Protein AF-A0A480A2H1-F1 (afdb_monomer_lite)

Radius of gyration: 17.14 Å; chains: 1; bounding box: 38×31×52 Å

Sequence (164 aa):
MKKANQYIFKVLAEFLEEQNIERPIFADAKRCIETDDREKEWLQKLTVQNTQIILPTFTTASFEFEENKYFVTIGSMSQLLTEPEIIQEEELNGGMITALIFELQIPVKQSARALEIVDEIFYEPDEEITKYRYDKVSQFFEPIFVYRVQDECPFIAHIPHFNL

Secondary structure (DSSP, 8-state):
-HHHHHHHHHHHHHHHHHTT--S---TTSEEEE---HHHHHHHHH-EEEEEEEEETTEEEEEEEETTEEEEEEES-SS-----TTTEEEEPP-HHHHHHHHHHTTPPBPTT--HHHHHHHTSSPPSSSEEEE-HHHHHTTBPPEEEEEEPTT-TTTTT-SS---

Organism: NCBI:txid531300

Structure (mmCIF, N/CA/C/O backbone):
data_AF-A0A480A2H1-F1
#
_entry.id   AF-A0A480A2H1-F1
#
loop_
_atom_site.group_PDB
_atom_site.id
_atom_site.type_symbol
_atom_site.label_atom_id
_atom_site.label_alt_id
_atom_site.label_comp_id
_atom_site.label_asym_id
_atom_site.label_entity_id
_atom_site.label_seq_id
_atom_site.pdbx_PDB_ins_code
_atom_site.Cartn_x
_atom_site.Cartn_y
_atom_site.Cartn_z
_atom_site.occupancy
_atom_site.B_iso_or_equiv
_atom_site.auth_seq_id
_atom_site.auth_comp_id
_atom_site.auth_asym_id
_atom_site.auth_atom_id
_atom_site.pdbx_PDB_model_num
ATOM 1 N N . MET A 1 1 ? 4.168 12.599 3.093 1.00 61.69 1 MET A N 1
ATOM 2 C CA . MET A 1 1 ? 3.628 12.432 1.719 1.00 61.69 1 MET A CA 1
ATOM 3 C C . MET A 1 1 ? 4.674 12.023 0.682 1.00 61.69 1 MET A C 1
ATOM 5 O O . MET A 1 1 ? 4.633 10.877 0.255 1.00 61.69 1 MET A O 1
ATOM 9 N N . LYS A 1 2 ? 5.624 12.893 0.283 1.00 76.12 2 LYS A N 1
ATOM 10 C CA . LYS A 1 2 ? 6.604 12.554 -0.777 1.00 76.12 2 LYS A CA 1
ATOM 11 C C . LYS A 1 2 ? 7.495 11.356 -0.413 1.00 76.12 2 LYS A C 1
ATOM 13 O O . LYS A 1 2 ? 7.670 10.476 -1.241 1.00 76.12 2 LYS A O 1
ATOM 18 N N . LYS A 1 3 ? 7.981 11.292 0.834 1.00 88.75 3 LYS A N 1
ATOM 19 C CA . LYS A 1 3 ? 8.851 10.202 1.318 1.00 88.75 3 LYS A CA 1
ATOM 20 C C . LYS A 1 3 ? 8.175 8.826 1.289 1.00 88.75 3 LYS A C 1
ATOM 22 O O . LYS A 1 3 ? 8.768 7.895 0.771 1.00 88.75 3 LYS A O 1
ATOM 27 N N . ALA A 1 4 ? 6.942 8.724 1.788 1.00 92.00 4 ALA A N 1
ATOM 28 C CA . ALA A 1 4 ? 6.192 7.466 1.813 1.00 92.00 4 ALA A CA 1
ATOM 29 C C . ALA A 1 4 ? 5.895 6.942 0.397 1.00 92.00 4 ALA A C 1
ATOM 31 O O . ALA A 1 4 ? 6.169 5.788 0.098 1.00 92.00 4 ALA A O 1
ATOM 32 N N . ASN A 1 5 ? 5.454 7.817 -0.516 1.00 92.69 5 ASN A N 1
ATOM 33 C CA . ASN A 1 5 ? 5.292 7.444 -1.925 1.00 92.69 5 ASN A CA 1
ATOM 34 C C . ASN A 1 5 ? 6.615 6.981 -2.549 1.00 92.69 5 ASN A C 1
ATOM 36 O O . ASN A 1 5 ? 6.671 5.922 -3.161 1.00 92.69 5 ASN A O 1
ATOM 40 N N . GLN A 1 6 ? 7.693 7.751 -2.367 1.00 93.25 6 GLN A N 1
ATOM 41 C CA . GLN A 1 6 ? 9.014 7.382 -2.881 1.00 93.25 6 GLN A CA 1
ATOM 42 C C . GLN A 1 6 ? 9.487 6.033 -2.345 1.00 93.25 6 GLN A C 1
ATOM 44 O O . GLN A 1 6 ? 10.061 5.261 -3.100 1.00 93.25 6 GLN A O 1
ATOM 49 N N . TYR A 1 7 ? 9.234 5.749 -1.067 1.00 94.69 7 TYR A N 1
ATOM 50 C CA . TYR A 1 7 ? 9.574 4.475 -0.449 1.00 94.69 7 TYR A CA 1
ATOM 51 C C . TYR A 1 7 ? 8.889 3.298 -1.152 1.00 94.69 7 TYR A C 1
ATOM 53 O O . TYR A 1 7 ? 9.568 2.348 -1.514 1.00 94.69 7 TYR A O 1
ATOM 61 N N . ILE A 1 8 ? 7.585 3.388 -1.425 1.00 96.62 8 ILE A N 1
ATOM 62 C CA . ILE A 1 8 ? 6.818 2.304 -2.062 1.00 96.62 8 ILE A CA 1
ATOM 63 C C . ILE A 1 8 ? 7.400 1.931 -3.426 1.00 96.62 8 ILE A C 1
ATOM 65 O O . ILE A 1 8 ? 7.706 0.767 -3.678 1.00 96.62 8 ILE A O 1
ATOM 69 N N . PHE A 1 9 ? 7.590 2.918 -4.305 1.00 96.56 9 PHE A N 1
ATOM 70 C CA . PHE A 1 9 ? 8.135 2.648 -5.638 1.00 96.56 9 PHE A CA 1
ATOM 71 C C . PHE A 1 9 ? 9.611 2.259 -5.585 1.00 96.56 9 PHE A C 1
ATOM 73 O O . PHE A 1 9 ? 10.052 1.466 -6.407 1.00 96.56 9 PHE A O 1
ATOM 80 N N . LYS A 1 10 ? 10.367 2.759 -4.603 1.00 95.19 10 LYS A N 1
ATOM 81 C CA . LYS A 1 10 ? 11.740 2.314 -4.372 1.00 95.19 10 LYS A CA 1
ATOM 82 C C . LYS A 1 10 ? 11.782 0.822 -4.016 1.00 95.19 10 LYS A C 1
ATOM 84 O O . LYS A 1 10 ? 12.533 0.093 -4.645 1.00 95.19 10 LYS A O 1
ATOM 89 N N . VAL A 1 11 ? 10.958 0.372 -3.072 1.00 95.81 11 VAL A N 1
ATOM 90 C CA . VAL A 1 11 ? 10.899 -1.035 -2.641 1.00 95.81 11 VAL A CA 1
ATOM 91 C C . VAL A 1 11 ? 10.488 -1.959 -3.789 1.00 95.81 11 VAL A C 1
ATOM 93 O O . VAL A 1 11 ? 11.069 -3.027 -3.960 1.00 95.81 11 VAL A O 1
ATOM 96 N N . LEU A 1 12 ? 9.530 -1.542 -4.622 1.00 96.81 12 LEU A N 1
ATOM 97 C CA . LEU A 1 12 ? 9.180 -2.304 -5.823 1.00 96.81 12 LEU A CA 1
ATOM 98 C C . LEU A 1 12 ? 10.334 -2.348 -6.834 1.00 96.81 12 LEU A C 1
ATOM 100 O O . LEU A 1 12 ? 10.570 -3.398 -7.417 1.00 96.81 12 LEU A O 1
ATOM 104 N N . ALA A 1 13 ? 11.055 -1.243 -7.045 1.00 94.81 13 ALA A N 1
ATOM 105 C CA . ALA A 1 13 ? 12.205 -1.219 -7.949 1.00 94.81 13 ALA A CA 1
ATOM 106 C C . ALA A 1 13 ? 13.343 -2.126 -7.448 1.00 94.81 13 ALA A C 1
ATOM 108 O O . ALA A 1 13 ? 13.847 -2.932 -8.224 1.00 94.81 13 ALA A O 1
ATOM 109 N N . GLU A 1 14 ? 13.675 -2.062 -6.154 1.00 93.81 14 GLU A N 1
ATOM 110 C CA . GLU A 1 14 ? 14.663 -2.942 -5.511 1.00 93.81 14 GLU A CA 1
ATOM 111 C C . GLU A 1 14 ? 14.270 -4.420 -5.670 1.00 93.81 14 GLU A C 1
ATOM 113 O O . GLU A 1 14 ? 15.100 -5.241 -6.054 1.00 93.81 14 GLU A O 1
ATOM 118 N N . PHE A 1 15 ? 12.986 -4.756 -5.494 1.00 95.31 15 PHE A N 1
ATOM 119 C CA . PHE A 1 15 ? 12.489 -6.107 -5.763 1.00 95.31 15 PHE A CA 1
ATOM 120 C C . PHE A 1 15 ? 12.748 -6.544 -7.212 1.00 95.31 15 PHE A C 1
ATOM 122 O O . PHE A 1 15 ? 13.143 -7.682 -7.436 1.00 95.31 15 PHE A O 1
ATOM 129 N N . LEU A 1 16 ? 12.554 -5.672 -8.209 1.00 94.56 16 LEU A N 1
ATOM 130 C CA . LEU A 1 16 ? 12.810 -6.020 -9.613 1.00 94.56 16 LEU A CA 1
ATOM 131 C C . LEU A 1 16 ? 14.297 -6.205 -9.924 1.00 94.56 16 LEU A C 1
ATOM 133 O O . LEU A 1 16 ? 14.636 -7.080 -10.724 1.00 94.56 16 LEU A O 1
ATOM 137 N N . GLU A 1 17 ? 15.171 -5.410 -9.303 1.00 91.88 17 GLU A N 1
ATOM 138 C CA . GLU A 1 17 ? 16.626 -5.527 -9.463 1.00 91.88 17 GLU A CA 1
ATOM 139 C C . GLU A 1 17 ? 17.123 -6.920 -9.047 1.00 91.88 17 GLU A C 1
ATOM 141 O O . GLU A 1 17 ? 17.946 -7.520 -9.740 1.00 91.88 17 GLU A O 1
ATOM 146 N N . GLU A 1 18 ? 16.557 -7.493 -7.983 1.00 91.88 18 GLU A N 1
ATOM 147 C CA . GLU A 1 18 ? 16.896 -8.842 -7.512 1.00 91.88 18 GLU A CA 1
ATOM 148 C C . GLU A 1 18 ? 16.458 -9.959 -8.479 1.00 91.88 18 GLU A C 1
ATOM 150 O O . GLU A 1 18 ? 17.035 -11.049 -8.479 1.00 91.88 18 GLU A O 1
ATOM 155 N N . GLN A 1 19 ? 15.461 -9.703 -9.334 1.00 91.00 19 GLN A N 1
ATOM 156 C CA . GLN A 1 19 ? 14.868 -10.709 -10.226 1.00 91.00 19 GLN A CA 1
ATOM 157 C C . GLN A 1 19 ? 15.555 -10.814 -11.600 1.00 91.00 19 GLN A C 1
ATOM 159 O O . GLN A 1 19 ? 15.158 -11.659 -12.401 1.00 91.00 19 GLN A O 1
ATOM 164 N N . ASN A 1 20 ? 16.590 -10.009 -11.882 1.00 85.06 20 ASN A N 1
ATOM 165 C CA . ASN A 1 20 ? 17.367 -10.039 -13.137 1.00 85.06 20 ASN A CA 1
ATOM 166 C C . ASN A 1 20 ? 16.499 -10.015 -14.415 1.00 85.06 20 ASN A C 1
ATOM 168 O O . ASN A 1 20 ? 16.673 -10.819 -15.331 1.00 85.06 20 ASN A O 1
ATOM 172 N N . ILE A 1 21 ? 15.530 -9.102 -14.472 1.00 89.19 21 ILE A N 1
ATOM 173 C CA . ILE A 1 21 ? 14.584 -9.000 -15.590 1.00 89.19 21 ILE A CA 1
ATOM 174 C C . ILE A 1 21 ? 15.262 -8.347 -16.804 1.00 89.19 21 ILE A C 1
ATOM 176 O O . ILE A 1 21 ? 15.855 -7.281 -16.691 1.00 89.19 21 ILE A O 1
ATOM 180 N N . GLU A 1 22 ? 15.120 -8.942 -17.991 1.00 86.06 22 GLU A N 1
ATOM 181 C CA . GLU A 1 22 ? 15.717 -8.424 -19.240 1.00 86.06 22 GLU A CA 1
ATOM 182 C C . GLU A 1 22 ? 14.907 -7.293 -19.910 1.00 86.06 22 GLU A C 1
ATOM 184 O O . GLU A 1 22 ? 15.329 -6.719 -20.914 1.00 86.06 22 GLU A O 1
ATOM 189 N N . ARG A 1 23 ? 13.715 -6.976 -19.391 1.00 85.88 23 ARG A N 1
ATOM 190 C CA . ARG A 1 23 ? 12.838 -5.927 -19.935 1.00 85.88 23 ARG A CA 1
ATOM 191 C C . ARG A 1 23 ? 13.257 -4.539 -19.439 1.00 85.88 23 ARG A C 1
ATOM 193 O O . ARG A 1 23 ? 13.723 -4.425 -18.309 1.00 85.88 23 ARG A O 1
ATOM 200 N N . PRO A 1 24 ? 13.042 -3.476 -20.237 1.00 87.31 24 PRO A N 1
ATOM 201 C CA . PRO A 1 24 ? 13.264 -2.108 -19.782 1.00 87.31 24 PRO A CA 1
ATOM 202 C C . PRO A 1 24 ? 12.431 -1.788 -18.536 1.00 87.31 24 PRO A C 1
ATOM 204 O O . PRO A 1 24 ? 11.227 -2.039 -18.516 1.00 87.31 24 PRO A O 1
ATOM 207 N N . ILE A 1 25 ? 13.076 -1.210 -17.522 1.00 91.12 25 ILE A N 1
ATOM 208 C CA . ILE A 1 25 ? 12.439 -0.736 -16.290 1.00 91.12 25 ILE A CA 1
ATOM 209 C C . ILE A 1 25 ? 12.654 0.773 -16.215 1.00 91.12 25 ILE A C 1
ATOM 211 O O . ILE A 1 25 ? 13.786 1.244 -16.125 1.00 91.12 25 ILE A O 1
ATOM 215 N N . PHE A 1 26 ? 11.572 1.548 -16.218 1.00 91.94 26 PHE A N 1
ATOM 216 C CA . PHE A 1 26 ? 11.645 3.010 -16.174 1.00 91.94 26 PHE A CA 1
ATOM 217 C C . PHE A 1 26 ? 11.650 3.533 -14.727 1.00 91.94 26 PHE A C 1
ATOM 219 O O . PHE A 1 26 ? 10.803 4.349 -14.357 1.00 91.94 26 PHE A O 1
ATOM 226 N N . ALA A 1 27 ? 12.562 3.047 -13.878 1.00 88.62 27 ALA A N 1
ATOM 227 C CA . ALA A 1 27 ? 12.569 3.304 -12.427 1.00 88.62 27 ALA A CA 1
ATOM 228 C C . ALA A 1 27 ? 12.638 4.798 -12.048 1.00 88.62 27 ALA A C 1
ATOM 230 O O . ALA A 1 27 ? 12.005 5.212 -11.079 1.00 88.62 27 ALA A O 1
ATOM 231 N N . ASP A 1 28 ? 13.309 5.620 -12.861 1.00 88.75 28 ASP A N 1
ATOM 232 C CA . ASP A 1 28 ? 13.504 7.054 -12.598 1.00 88.75 28 ASP A CA 1
ATOM 233 C C . ASP A 1 28 ? 12.255 7.925 -12.826 1.00 88.75 28 ASP A C 1
ATOM 235 O O . ASP A 1 28 ? 12.225 9.093 -12.424 1.00 88.75 28 ASP A O 1
ATOM 239 N N . ALA A 1 29 ? 11.209 7.395 -13.471 1.00 92.12 29 ALA A N 1
ATOM 240 C CA . ALA A 1 29 ? 9.991 8.167 -13.707 1.00 92.12 29 ALA A CA 1
ATOM 241 C C . ALA A 1 29 ? 9.243 8.475 -12.396 1.00 92.12 29 ALA A C 1
ATOM 243 O O . ALA A 1 29 ? 9.177 7.660 -11.468 1.00 92.12 29 ALA A O 1
ATOM 244 N N . LYS A 1 30 ? 8.649 9.672 -12.311 1.00 93.50 30 LYS A N 1
ATOM 245 C CA . LYS A 1 30 ? 7.926 10.112 -11.112 1.00 93.50 30 LYS A CA 1
ATOM 246 C C . LYS A 1 30 ? 6.591 9.377 -11.017 1.00 93.50 30 LYS A C 1
ATOM 248 O O . LYS A 1 30 ? 5.771 9.456 -11.926 1.00 93.50 30 LYS A O 1
ATOM 253 N N . ARG A 1 31 ? 6.358 8.714 -9.886 1.00 94.56 31 ARG A N 1
ATOM 254 C CA . ARG A 1 31 ? 5.136 7.951 -9.612 1.00 94.56 31 ARG A CA 1
ATOM 255 C C . ARG A 1 31 ? 4.567 8.308 -8.247 1.00 94.56 31 ARG A C 1
ATOM 257 O O . ARG A 1 31 ? 5.323 8.601 -7.317 1.00 94.56 31 ARG A O 1
ATOM 264 N N . CYS A 1 32 ? 3.246 8.289 -8.121 1.00 95.56 32 CYS A N 1
ATOM 265 C CA . CYS A 1 32 ? 2.580 8.379 -6.825 1.00 95.56 32 CYS A CA 1
ATOM 266 C C . CYS A 1 32 ? 1.274 7.582 -6.794 1.00 95.56 32 CYS A C 1
ATOM 268 O O . CYS A 1 32 ? 0.629 7.384 -7.821 1.00 95.56 32 CYS A O 1
ATOM 270 N N . ILE A 1 33 ? 0.863 7.179 -5.597 1.00 96.19 33 ILE A N 1
ATOM 271 C CA . ILE A 1 33 ? -0.507 6.750 -5.330 1.00 96.19 33 ILE A CA 1
ATOM 272 C C . ILE A 1 33 ? -1.379 8.008 -5.244 1.00 96.19 33 ILE A C 1
ATOM 274 O O . ILE A 1 33 ? -1.033 8.980 -4.563 1.00 96.19 33 ILE A O 1
ATOM 278 N N . GLU A 1 34 ? -2.472 8.020 -6.001 1.00 94.75 34 GLU A N 1
ATOM 279 C CA . GLU A 1 34 ? -3.466 9.088 -5.986 1.00 94.75 34 GLU A CA 1
ATOM 280 C C . GLU A 1 34 ? -4.152 9.150 -4.619 1.00 94.75 34 GLU A C 1
ATOM 282 O O . GLU A 1 34 ? -4.462 8.119 -4.029 1.00 94.75 34 GLU A O 1
ATOM 287 N N . THR A 1 35 ? -4.341 10.371 -4.113 1.00 93.25 35 THR A N 1
ATOM 288 C CA . THR A 1 35 ? -5.007 10.638 -2.833 1.00 93.25 35 THR A CA 1
ATOM 289 C C . THR A 1 35 ? -5.856 11.898 -2.930 1.00 93.25 35 THR A C 1
ATOM 291 O O . THR A 1 35 ? -5.429 12.894 -3.530 1.00 93.25 35 THR A O 1
ATOM 294 N N . ASP A 1 36 ? -7.036 11.871 -2.313 1.00 93.56 36 ASP A N 1
ATOM 295 C CA . ASP A 1 36 ? -7.846 13.068 -2.082 1.00 93.56 36 ASP A CA 1
ATOM 296 C C . ASP A 1 36 ? -7.393 13.828 -0.818 1.00 93.56 36 ASP A C 1
ATOM 298 O O . ASP A 1 36 ? -6.393 13.487 -0.181 1.00 93.56 36 ASP A O 1
ATOM 302 N N . ASP A 1 37 ? -8.082 14.914 -0.469 1.00 92.50 37 ASP A N 1
ATOM 303 C CA . ASP A 1 37 ? -7.696 15.729 0.684 1.00 92.50 37 ASP A CA 1
ATOM 304 C C . ASP A 1 37 ? -7.878 15.012 2.028 1.00 92.50 37 ASP A C 1
ATOM 306 O O . ASP A 1 37 ? -7.046 15.196 2.916 1.00 92.50 37 ASP A O 1
ATOM 310 N N . ARG A 1 38 ? -8.883 14.139 2.161 1.00 91.00 38 ARG A N 1
ATOM 311 C CA . ARG A 1 38 ? -9.107 13.336 3.370 1.00 91.00 38 ARG A CA 1
ATOM 312 C C . ARG A 1 38 ? -8.075 12.217 3.482 1.00 91.00 38 ARG A C 1
ATOM 314 O O . ARG A 1 38 ? -7.516 11.980 4.548 1.00 91.00 38 ARG A O 1
ATOM 321 N N . GLU A 1 39 ? -7.761 11.555 2.378 1.00 93.38 39 GLU A N 1
ATOM 322 C CA . GLU A 1 39 ? -6.720 10.531 2.308 1.00 93.38 39 GLU A CA 1
ATOM 323 C C . GLU A 1 39 ? -5.329 11.095 2.630 1.00 93.38 39 GLU A C 1
ATOM 325 O O . GLU A 1 39 ? -4.505 10.440 3.273 1.00 93.38 39 GLU A O 1
ATOM 330 N N . LYS A 1 40 ? -5.050 12.349 2.263 1.00 92.75 40 LYS A N 1
ATOM 331 C CA . LYS A 1 40 ? -3.806 13.010 2.682 1.00 92.75 40 LYS A CA 1
ATOM 332 C C . LYS A 1 40 ? -3.705 13.147 4.196 1.00 92.75 40 LYS A C 1
ATOM 334 O O . LYS A 1 40 ? -2.584 13.133 4.703 1.00 92.75 40 LYS A O 1
ATOM 339 N N . GLU A 1 41 ? -4.820 13.271 4.914 1.00 92.81 41 GLU A N 1
ATOM 340 C CA . GLU A 1 41 ? -4.796 13.322 6.376 1.00 92.81 41 GLU A CA 1
ATOM 341 C C . GLU A 1 41 ? -4.359 11.991 6.973 1.00 92.81 41 GLU A C 1
ATOM 343 O O . GLU A 1 41 ? -3.466 11.985 7.822 1.00 92.81 41 GLU A O 1
ATOM 348 N N . TRP A 1 42 ? -4.900 10.876 6.473 1.00 91.56 42 TRP A N 1
ATOM 349 C CA . TRP A 1 42 ? -4.428 9.534 6.821 1.00 91.56 42 TRP A CA 1
ATOM 350 C C . TRP A 1 42 ? -2.917 9.422 6.625 1.00 91.56 42 TRP A C 1
ATOM 352 O O . TRP A 1 42 ? -2.190 9.058 7.544 1.00 91.56 42 TRP A O 1
ATOM 362 N N . LEU A 1 43 ? -2.423 9.850 5.462 1.00 87.88 43 LEU A N 1
ATOM 363 C CA . LEU A 1 43 ? -1.000 9.808 5.132 1.00 87.88 43 LEU A CA 1
ATOM 364 C C . LEU A 1 43 ? -0.108 10.702 6.012 1.00 87.88 43 LEU A C 1
ATOM 366 O O . LEU A 1 43 ? 1.108 10.509 6.060 1.00 87.88 43 LEU A O 1
ATOM 370 N N . GLN A 1 44 ? -0.668 11.737 6.631 1.00 88.25 44 GLN A N 1
ATOM 371 C CA . GLN A 1 44 ? 0.087 12.694 7.440 1.00 88.25 44 GLN A CA 1
ATOM 372 C C . GLN A 1 44 ? 0.027 12.398 8.934 1.00 88.25 44 GLN A C 1
ATOM 374 O O . GLN A 1 44 ? 0.978 12.726 9.640 1.00 88.25 44 GLN A O 1
ATOM 379 N N . LYS A 1 45 ? -1.091 11.846 9.408 1.00 87.81 45 LYS A N 1
ATOM 380 C CA . LYS A 1 45 ? -1.394 11.712 10.835 1.00 87.81 45 LYS A CA 1
ATOM 381 C C . LYS A 1 45 ? -1.300 10.272 11.333 1.00 87.81 45 LYS A C 1
ATOM 383 O O . LYS A 1 45 ? -1.077 10.087 12.526 1.00 87.81 45 LYS A O 1
ATOM 388 N N . LEU A 1 46 ? -1.457 9.269 10.461 1.00 88.62 46 LEU A N 1
ATOM 389 C CA . LEU A 1 46 ? -1.349 7.866 10.863 1.00 88.62 46 LEU A CA 1
ATOM 390 C C . LEU A 1 46 ? 0.049 7.613 11.425 1.00 88.62 46 LEU A C 1
ATOM 392 O O . LEU A 1 46 ? 1.046 7.742 10.721 1.00 88.62 46 LEU A O 1
ATOM 396 N N . THR A 1 47 ? 0.094 7.255 12.705 1.00 81.12 47 THR A N 1
ATOM 397 C CA . THR A 1 47 ? 1.324 6.909 13.416 1.00 81.12 47 THR A CA 1
ATOM 398 C C . THR A 1 47 ? 1.116 5.564 14.085 1.00 81.12 47 THR A C 1
ATOM 400 O O . THR A 1 47 ? 0.208 5.406 14.904 1.00 81.12 47 THR A O 1
ATOM 403 N N . VAL A 1 48 ? 1.948 4.590 13.730 1.00 88.19 48 VAL A N 1
ATOM 404 C CA . VAL A 1 48 ? 1.916 3.262 14.345 1.00 88.19 48 VAL A CA 1
ATOM 405 C C . VAL A 1 48 ? 2.377 3.375 15.795 1.00 88.19 48 VAL A C 1
ATOM 407 O O . VAL A 1 48 ? 3.433 3.935 16.075 1.00 88.19 48 VAL A O 1
ATOM 410 N N . GLN A 1 49 ? 1.577 2.845 16.717 1.00 88.12 49 GLN A N 1
ATOM 411 C CA . GLN A 1 49 ? 1.868 2.881 18.150 1.00 88.12 49 GLN A CA 1
ATOM 412 C C . GLN A 1 49 ? 2.575 1.606 18.599 1.00 88.12 49 GLN A C 1
ATOM 414 O O . GLN A 1 49 ? 3.641 1.671 19.202 1.00 88.12 49 GLN A O 1
ATOM 419 N N . ASN A 1 50 ? 1.995 0.452 18.265 1.00 86.94 50 ASN A N 1
ATOM 420 C CA . ASN A 1 50 ? 2.515 -0.857 18.637 1.00 86.94 50 ASN A CA 1
ATOM 421 C C . ASN A 1 50 ? 2.602 -1.747 17.401 1.00 86.94 50 ASN A C 1
ATOM 423 O O . ASN A 1 50 ? 1.754 -1.681 16.513 1.00 86.94 50 ASN A O 1
ATOM 427 N N . THR A 1 51 ? 3.626 -2.591 17.346 1.00 91.81 51 THR A N 1
ATOM 428 C CA . THR A 1 51 ? 3.796 -3.613 16.309 1.00 91.81 51 THR A CA 1
ATOM 429 C C . THR A 1 51 ? 4.222 -4.908 16.974 1.00 91.81 51 THR A C 1
ATOM 431 O O . THR A 1 51 ? 5.147 -4.918 17.784 1.00 91.81 51 THR A O 1
ATOM 434 N N . GLN A 1 52 ? 3.563 -6.000 16.611 1.00 92.12 52 GLN A N 1
ATOM 435 C CA . GLN A 1 52 ? 3.831 -7.328 17.130 1.00 92.12 52 GLN A CA 1
ATOM 436 C C . GLN A 1 52 ? 4.008 -8.302 15.968 1.00 92.12 52 GLN A C 1
ATOM 438 O O . GLN A 1 52 ? 3.125 -8.471 15.127 1.00 92.12 52 GLN A O 1
ATOM 443 N N . ILE A 1 53 ? 5.170 -8.949 15.923 1.00 91.25 53 ILE A N 1
ATOM 444 C CA . ILE A 1 53 ? 5.464 -10.005 14.954 1.00 91.25 53 ILE A CA 1
ATOM 445 C C . ILE A 1 53 ? 4.974 -11.317 15.561 1.00 91.25 53 ILE A C 1
ATOM 447 O O . ILE A 1 53 ? 5.523 -11.781 16.560 1.00 91.25 53 ILE A O 1
ATOM 451 N N . ILE A 1 54 ? 3.935 -11.899 14.970 1.00 90.12 54 ILE A N 1
ATOM 452 C CA . ILE A 1 54 ? 3.318 -13.139 15.455 1.00 90.12 54 ILE A CA 1
ATOM 453 C C . ILE A 1 54 ? 3.963 -14.347 14.764 1.00 90.12 54 ILE A C 1
ATOM 455 O O . ILE A 1 54 ? 4.301 -15.334 15.414 1.00 90.12 54 ILE A O 1
ATOM 459 N N . LEU A 1 55 ? 4.169 -14.257 13.446 1.00 89.38 55 LEU A N 1
ATOM 460 C CA . LEU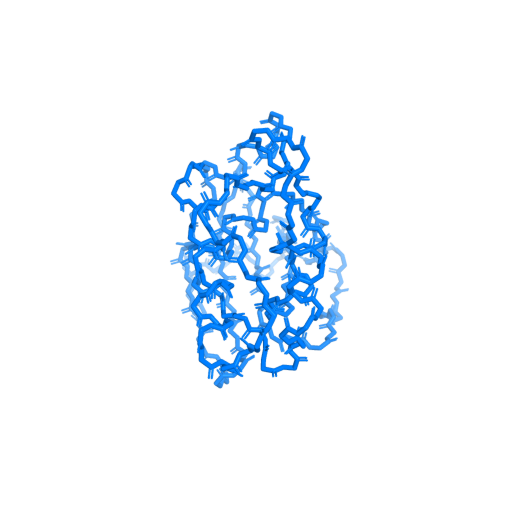 A 1 55 ? 4.901 -15.223 12.621 1.00 89.38 55 LEU A CA 1
ATOM 461 C C . LEU A 1 55 ? 5.807 -14.465 11.635 1.00 89.38 55 LEU A C 1
ATOM 463 O O . LEU A 1 55 ? 5.579 -13.281 11.398 1.00 89.38 55 LEU A O 1
ATOM 467 N N . PRO A 1 56 ? 6.787 -15.125 10.987 1.00 85.88 56 PRO A N 1
ATOM 468 C CA . PRO A 1 56 ? 7.673 -14.459 10.025 1.00 85.88 56 PRO A CA 1
ATOM 469 C C . PRO A 1 56 ? 6.955 -13.714 8.889 1.00 85.88 56 PRO A C 1
ATOM 471 O O . PRO A 1 56 ? 7.480 -12.731 8.381 1.00 85.88 56 PRO A O 1
ATOM 474 N N . THR A 1 57 ? 5.764 -14.173 8.500 1.00 85.94 57 THR A N 1
ATOM 475 C CA . THR A 1 57 ? 4.927 -13.564 7.454 1.00 85.94 57 THR A CA 1
ATOM 476 C C . THR A 1 57 ? 3.614 -13.008 8.003 1.00 85.94 57 THR A C 1
ATOM 478 O O . THR A 1 57 ? 2.703 -12.752 7.228 1.00 85.94 57 THR A O 1
ATOM 481 N N . PHE A 1 58 ? 3.464 -12.886 9.326 1.00 91.69 58 PHE A N 1
ATOM 482 C CA . PHE A 1 58 ? 2.235 -12.386 9.940 1.00 91.69 58 PHE A CA 1
ATOM 483 C C . PHE A 1 58 ? 2.557 -11.409 11.067 1.00 91.69 58 PHE A C 1
ATOM 485 O O . PHE A 1 58 ? 3.071 -11.790 12.125 1.00 91.69 58 PHE A O 1
ATOM 492 N N . THR A 1 59 ? 2.211 -10.149 10.829 1.00 93.44 59 THR A N 1
ATOM 493 C CA . THR A 1 59 ? 2.464 -9.036 11.743 1.00 93.44 59 THR A CA 1
ATOM 494 C C . THR A 1 59 ? 1.154 -8.335 12.042 1.00 93.44 59 THR A C 1
ATOM 496 O O . THR A 1 59 ? 0.308 -8.163 11.165 1.00 93.44 59 THR A O 1
ATOM 499 N N . THR A 1 60 ? 0.997 -7.899 13.282 1.00 94.94 60 THR A N 1
ATOM 500 C CA . THR A 1 60 ? -0.122 -7.064 13.700 1.00 94.94 60 THR A CA 1
ATOM 501 C C . THR A 1 60 ? 0.394 -5.729 14.198 1.00 94.94 60 THR A C 1
ATOM 503 O O . THR A 1 60 ? 1.484 -5.654 14.765 1.00 94.94 60 THR A O 1
ATOM 506 N N . ALA A 1 61 ? -0.382 -4.671 14.026 1.00 94.56 61 ALA A N 1
ATOM 507 C CA . ALA A 1 61 ? -0.057 -3.378 14.605 1.00 94.56 61 ALA A CA 1
ATOM 508 C C . ALA A 1 61 ? -1.319 -2.646 15.057 1.00 94.56 61 ALA A C 1
ATOM 510 O O . ALA A 1 61 ? -2.436 -3.011 14.687 1.00 94.56 61 ALA A O 1
ATOM 511 N N . SER A 1 62 ? -1.134 -1.610 15.865 1.00 93.81 62 SER A N 1
ATOM 512 C CA . SER A 1 62 ? -2.198 -0.684 16.233 1.00 93.81 62 SER A CA 1
ATOM 513 C C . SER A 1 62 ? -1.771 0.750 15.976 1.00 93.81 62 SER A C 1
ATOM 515 O O . SER A 1 62 ? -0.594 1.102 16.100 1.00 93.81 62 SER A O 1
ATOM 517 N N . PHE A 1 63 ? -2.735 1.585 15.621 1.00 91.88 63 PHE A N 1
ATOM 518 C CA . PHE A 1 63 ? -2.539 3.016 15.432 1.00 91.88 63 PHE A CA 1
ATOM 519 C C . PHE A 1 63 ? -3.808 3.772 15.821 1.00 91.88 63 PHE A C 1
ATOM 521 O O . PHE A 1 63 ? -4.885 3.187 15.945 1.00 91.88 63 PHE A O 1
ATOM 528 N N . GLU A 1 64 ? -3.676 5.081 15.995 1.00 89.88 64 GLU A N 1
ATOM 529 C CA . GLU A 1 64 ? -4.800 5.975 16.255 1.00 89.88 64 GLU A CA 1
ATOM 530 C C . GLU A 1 64 ? -4.926 7.008 15.134 1.00 89.88 64 GLU A C 1
ATOM 532 O O . GLU A 1 64 ? -3.927 7.510 14.611 1.00 89.88 64 GLU A O 1
ATOM 537 N N . PHE A 1 65 ? -6.164 7.324 14.762 1.00 88.38 65 PHE A N 1
ATOM 538 C CA . PHE A 1 65 ? -6.487 8.380 13.806 1.00 88.38 65 PHE A CA 1
ATOM 539 C C . PHE A 1 65 ? -7.827 9.017 14.175 1.00 88.38 65 PHE A C 1
ATOM 541 O O . PHE A 1 65 ? -8.818 8.311 14.348 1.00 88.38 65 PHE A O 1
ATOM 548 N N . GLU A 1 66 ? -7.855 10.347 14.304 1.00 87.38 66 GLU A N 1
ATOM 549 C CA . GLU A 1 66 ? -9.053 11.106 14.714 1.00 87.38 66 GLU A CA 1
ATOM 550 C C . GLU A 1 66 ? -9.721 10.528 15.974 1.00 87.38 66 GLU A C 1
ATOM 552 O O . GLU A 1 66 ? -10.919 10.274 15.980 1.00 87.38 66 GLU A O 1
ATOM 557 N N . GLU A 1 67 ? -8.928 10.259 17.019 1.00 85.19 67 GLU A N 1
ATOM 558 C CA . GLU A 1 67 ? -9.373 9.671 18.302 1.00 85.19 67 GLU A CA 1
ATOM 559 C C . GLU A 1 67 ? -9.900 8.227 18.214 1.00 85.19 67 GLU A C 1
ATOM 561 O O . GLU A 1 67 ? -10.184 7.613 19.237 1.00 85.19 67 GLU A O 1
ATOM 566 N N . ASN A 1 68 ? -9.947 7.641 17.017 1.00 88.75 68 ASN A N 1
ATOM 567 C CA . ASN A 1 68 ? -10.338 6.255 16.816 1.00 88.75 68 ASN A CA 1
ATOM 568 C C . ASN A 1 68 ? -9.124 5.335 16.875 1.00 88.75 68 ASN A C 1
ATOM 570 O O . ASN A 1 68 ? -8.059 5.648 16.332 1.00 88.75 68 ASN A O 1
ATOM 574 N N . LYS A 1 69 ? -9.315 4.167 17.487 1.00 90.50 69 LYS A N 1
ATOM 575 C CA . LYS A 1 69 ? -8.307 3.110 17.564 1.00 90.50 69 LYS A CA 1
ATOM 576 C C . LYS A 1 69 ? -8.485 2.130 16.423 1.00 90.50 69 LYS A C 1
ATOM 578 O O . LYS A 1 69 ? -9.593 1.674 16.143 1.00 90.50 69 LYS A O 1
ATOM 583 N N . TYR A 1 70 ? -7.369 1.764 15.814 1.00 93.50 70 TYR A N 1
ATOM 584 C CA . TYR A 1 70 ? -7.335 0.804 14.730 1.00 93.50 70 TYR A CA 1
ATOM 585 C C . TYR A 1 70 ? -6.366 -0.321 15.042 1.00 93.50 70 TYR A C 1
ATOM 587 O O . TYR A 1 70 ? -5.310 -0.130 15.649 1.00 93.50 70 TYR A O 1
ATOM 595 N N . PHE A 1 71 ? -6.741 -1.499 14.575 1.00 93.38 71 PHE A N 1
ATOM 596 C CA . PHE A 1 71 ? -5.929 -2.695 14.546 1.00 93.38 71 PHE A CA 1
ATOM 597 C C . PHE A 1 71 ? -5.681 -3.067 13.087 1.00 93.38 71 PHE A C 1
ATOM 599 O O . PHE A 1 71 ? -6.583 -2.980 12.259 1.00 93.38 71 PHE A O 1
ATOM 606 N N . VAL A 1 72 ? -4.463 -3.472 12.753 1.00 95.25 72 VAL A N 1
ATOM 607 C CA . VAL A 1 72 ? -4.102 -3.890 11.399 1.00 95.25 72 VAL A CA 1
ATOM 608 C C . VAL A 1 72 ? -3.441 -5.255 11.436 1.00 95.25 72 VAL A C 1
ATOM 610 O O . VAL A 1 72 ? -2.610 -5.536 12.300 1.00 95.25 72 VAL A O 1
ATOM 613 N N . THR A 1 73 ? -3.796 -6.096 10.471 1.00 95.62 73 THR A N 1
ATOM 614 C CA . THR A 1 73 ? -3.119 -7.364 10.201 1.00 95.62 73 THR A CA 1
ATOM 615 C C . THR A 1 73 ? -2.410 -7.292 8.859 1.00 95.62 73 THR A C 1
ATOM 617 O O . THR A 1 73 ? -3.019 -6.868 7.877 1.00 95.62 73 THR A O 1
ATOM 620 N N . ILE A 1 74 ? -1.165 -7.758 8.812 1.00 95.62 74 ILE A N 1
ATOM 621 C CA . ILE A 1 74 ? -0.338 -7.847 7.608 1.00 95.62 74 ILE A CA 1
ATOM 622 C C . ILE A 1 74 ? -0.002 -9.315 7.351 1.00 95.62 74 ILE A C 1
ATOM 624 O O . ILE A 1 74 ? 0.441 -10.008 8.268 1.00 95.62 74 ILE A O 1
ATOM 628 N N . GLY A 1 75 ? -0.197 -9.778 6.115 1.00 93.19 75 GLY A N 1
ATOM 629 C CA . GLY A 1 75 ? 0.126 -11.144 5.690 1.00 93.19 75 GLY A CA 1
ATOM 630 C C . GLY A 1 75 ? -0.951 -12.189 6.005 1.00 93.19 75 GLY A C 1
ATOM 631 O O . GLY A 1 75 ? -0.741 -13.384 5.794 1.00 93.19 75 GLY A O 1
ATOM 632 N N . SER A 1 76 ? -2.123 -11.766 6.496 1.00 91.19 76 SER A N 1
ATOM 633 C CA . SER A 1 76 ? -3.279 -12.664 6.609 1.00 91.19 76 SER A CA 1
ATOM 634 C C . SER A 1 76 ? -3.845 -12.973 5.222 1.00 91.19 76 SER A C 1
ATOM 636 O O . SER A 1 76 ? -3.950 -12.086 4.382 1.00 91.19 76 SER A O 1
ATOM 638 N N . MET A 1 77 ? -4.258 -14.216 4.974 1.00 87.62 77 MET A N 1
ATOM 639 C CA . MET A 1 77 ? -4.881 -14.597 3.693 1.00 87.62 77 MET A CA 1
ATOM 640 C C . MET A 1 77 ? -6.368 -14.240 3.628 1.00 87.62 77 MET A C 1
ATOM 642 O O . MET A 1 77 ? -6.952 -14.191 2.547 1.00 87.62 77 MET A O 1
ATOM 646 N N . SER A 1 78 ? -6.988 -14.005 4.781 1.00 89.31 78 SER A N 1
ATOM 647 C CA . SER A 1 78 ? -8.392 -13.636 4.901 1.00 89.31 78 SER A CA 1
ATOM 648 C C . SER A 1 78 ? -8.582 -12.603 6.000 1.00 89.31 78 SER A C 1
ATOM 650 O O . SER A 1 78 ? -7.781 -12.514 6.936 1.00 89.31 78 SER A O 1
ATOM 652 N N . GLN A 1 79 ? -9.680 -11.862 5.909 1.00 89.44 79 GLN A N 1
ATOM 653 C CA . GLN A 1 79 ? -10.146 -11.017 6.999 1.00 89.44 79 GLN A CA 1
ATOM 654 C C . GLN A 1 79 ? -10.382 -11.859 8.259 1.00 89.44 79 GLN A C 1
ATOM 656 O O . GLN A 1 79 ? -10.682 -13.058 8.194 1.00 89.44 79 GLN A O 1
ATOM 661 N N . LEU A 1 80 ? -10.236 -11.220 9.414 1.00 85.56 80 LEU A N 1
ATOM 662 C CA . LEU A 1 80 ? -10.652 -11.787 10.683 1.00 85.56 80 LEU A CA 1
ATOM 663 C C . LEU A 1 80 ? -12.176 -11.884 10.704 1.00 85.56 80 LEU A C 1
ATOM 665 O O . LEU A 1 80 ? -12.874 -10.972 10.269 1.00 85.56 80 LEU A O 1
ATOM 669 N N . LEU A 1 81 ? -12.690 -12.986 11.244 1.00 84.56 81 LEU A N 1
ATOM 670 C CA . LEU A 1 81 ? -14.101 -13.065 11.599 1.00 84.56 81 LEU A CA 1
ATOM 671 C C . LEU A 1 81 ? -14.301 -12.209 12.848 1.00 84.56 81 LEU A C 1
ATOM 673 O O . LEU A 1 81 ? -13.816 -12.563 13.924 1.00 84.56 81 LEU A O 1
ATOM 677 N N . THR A 1 82 ? -14.962 -11.069 12.682 1.00 82.12 82 THR A N 1
ATOM 678 C CA . THR A 1 82 ? -15.219 -10.114 13.758 1.00 82.12 82 THR A CA 1
ATOM 679 C C . THR A 1 82 ? -16.713 -9.873 13.928 1.00 82.12 82 THR A C 1
ATOM 681 O O . THR A 1 82 ? -17.493 -10.007 12.987 1.00 82.12 82 THR A O 1
ATOM 684 N N . GLU A 1 83 ? -17.099 -9.507 15.148 1.00 84.00 83 GLU A N 1
ATOM 685 C CA . GLU A 1 83 ? -18.418 -8.943 15.429 1.00 84.00 83 GLU A CA 1
ATOM 686 C C . GLU A 1 83 ? -18.333 -7.421 15.206 1.00 84.00 83 GLU A C 1
ATOM 688 O O . GLU A 1 83 ? -17.498 -6.780 15.863 1.00 84.00 83 GLU A O 1
ATOM 693 N N . PRO A 1 84 ? -19.132 -6.827 14.297 1.00 83.62 84 PRO A N 1
ATOM 694 C CA . PRO A 1 84 ? -19.047 -5.404 13.950 1.00 83.62 84 PRO A CA 1
ATOM 695 C C . PRO A 1 84 ? -19.213 -4.452 15.140 1.00 83.62 84 PRO A C 1
ATOM 697 O O . PRO A 1 84 ? -18.661 -3.353 15.130 1.00 83.62 84 PRO A O 1
ATOM 700 N N . GLU A 1 85 ? -19.940 -4.878 16.177 1.00 82.62 85 GLU A N 1
ATOM 701 C CA . GLU A 1 85 ? -20.136 -4.139 17.428 1.00 82.62 85 GLU A CA 1
ATOM 702 C C . GLU A 1 85 ? -18.853 -4.027 18.268 1.00 82.62 85 GLU A C 1
ATOM 704 O O . GLU A 1 85 ? -18.774 -3.206 19.179 1.00 82.62 85 GLU A O 1
ATOM 709 N N . ILE A 1 86 ? -17.844 -4.852 17.980 1.00 84.25 86 ILE A N 1
ATOM 710 C CA . ILE A 1 86 ? -16.561 -4.888 18.690 1.00 84.25 86 ILE A CA 1
ATOM 711 C C . ILE A 1 86 ? -15.453 -4.357 17.778 1.00 84.25 86 ILE A C 1
ATOM 713 O O . ILE A 1 86 ? -14.711 -3.445 18.151 1.00 84.25 86 ILE A O 1
ATOM 717 N N . ILE A 1 87 ? -15.327 -4.951 16.591 1.00 88.81 87 ILE A N 1
ATOM 718 C CA . ILE A 1 87 ? -14.281 -4.663 15.615 1.00 88.81 87 ILE A CA 1
ATOM 719 C C . ILE A 1 87 ? -14.924 -4.656 14.229 1.00 88.81 87 ILE A C 1
ATOM 721 O O . ILE A 1 87 ? -15.430 -5.675 13.757 1.00 88.81 87 ILE A O 1
ATOM 725 N N . GLN A 1 88 ? -14.869 -3.507 13.565 1.00 91.19 88 GLN A N 1
ATOM 726 C CA . GLN A 1 88 ? -15.410 -3.313 12.228 1.00 91.19 88 GLN A CA 1
ATOM 727 C C . GLN A 1 88 ? -14.267 -3.215 11.222 1.00 91.19 88 GLN A C 1
ATOM 729 O O . GLN A 1 88 ? -13.302 -2.498 11.461 1.00 91.19 88 GLN A O 1
ATOM 734 N N . GLU A 1 89 ? -14.366 -3.909 10.092 1.00 93.06 89 GLU A N 1
ATOM 735 C CA . GLU A 1 89 ? -13.425 -3.697 8.993 1.00 93.06 89 GLU A CA 1
ATOM 736 C C . GLU A 1 89 ? -13.524 -2.260 8.460 1.00 93.06 89 GLU A C 1
ATOM 738 O O . GLU A 1 89 ? -14.618 -1.746 8.219 1.00 93.06 89 GLU A O 1
ATOM 743 N N . GLU A 1 90 ? -12.368 -1.629 8.269 1.00 94.12 90 GLU A N 1
ATOM 744 C CA . GLU A 1 90 ? -12.243 -0.315 7.650 1.00 94.12 90 GLU A CA 1
ATOM 745 C C . GLU A 1 90 ? -11.768 -0.478 6.204 1.00 94.12 90 GLU A C 1
ATOM 747 O O . GLU A 1 90 ? -10.760 -1.142 5.935 1.00 94.12 90 GLU A O 1
ATOM 752 N N . GLU A 1 91 ? -12.480 0.149 5.267 1.00 94.12 91 GLU A N 1
ATOM 753 C CA . GLU A 1 91 ? -12.094 0.121 3.860 1.00 94.12 91 GLU A CA 1
ATOM 754 C C . GLU A 1 91 ? -10.779 0.881 3.653 1.00 94.12 91 GLU A C 1
ATOM 756 O O . GLU A 1 91 ? -10.593 2.019 4.091 1.00 94.12 91 GLU A O 1
ATOM 761 N N . LEU A 1 92 ? -9.848 0.241 2.950 1.00 95.25 92 LEU A N 1
ATOM 762 C CA . LEU A 1 92 ? -8.570 0.849 2.625 1.00 95.25 92 LEU A CA 1
ATOM 763 C C . LEU A 1 92 ? -8.725 1.984 1.610 1.00 95.25 92 LEU A C 1
ATOM 765 O O . LEU A 1 92 ? -9.525 1.930 0.679 1.00 95.25 92 LEU A O 1
ATOM 769 N N . ASN A 1 93 ? -7.874 2.995 1.754 1.00 95.38 93 ASN A N 1
ATOM 770 C CA . ASN A 1 93 ? -7.756 4.104 0.814 1.00 95.38 93 ASN A CA 1
ATOM 771 C C . ASN A 1 93 ? -6.284 4.409 0.501 1.00 95.38 93 ASN A C 1
ATOM 773 O O . ASN A 1 93 ? -5.373 3.849 1.127 1.00 95.38 93 ASN A O 1
ATOM 777 N N . GLY A 1 94 ? -6.031 5.296 -0.468 1.00 95.69 94 GLY A N 1
ATOM 778 C CA . GLY A 1 94 ? -4.674 5.597 -0.929 1.00 95.69 94 GLY A CA 1
ATOM 779 C C . GLY A 1 94 ? -3.779 6.174 0.157 1.00 95.69 94 GLY A C 1
ATOM 780 O O . GLY A 1 94 ? -2.602 5.815 0.249 1.00 95.69 94 GLY A O 1
ATOM 781 N N . GLY A 1 95 ? -4.347 6.995 1.034 1.00 95.69 95 GLY A N 1
ATOM 782 C CA . GLY A 1 95 ? -3.666 7.552 2.193 1.00 95.69 95 GLY A CA 1
ATOM 783 C C . GLY A 1 95 ? -3.226 6.489 3.193 1.00 95.69 95 GLY A C 1
ATOM 784 O O . GLY A 1 95 ? -2.042 6.413 3.530 1.00 95.69 95 GLY A O 1
ATOM 785 N N . MET A 1 96 ? -4.170 5.650 3.624 1.00 95.31 96 MET A N 1
ATOM 786 C CA . MET A 1 96 ? -3.942 4.579 4.599 1.00 95.31 96 MET A CA 1
ATOM 787 C C . MET A 1 96 ? -2.926 3.563 4.091 1.00 95.31 96 MET A C 1
ATOM 789 O O . MET A 1 96 ? -1.959 3.275 4.788 1.00 95.31 96 MET A O 1
ATOM 793 N N . ILE A 1 97 ? -3.094 3.063 2.864 1.00 96.06 97 ILE A N 1
ATOM 794 C CA . ILE A 1 97 ? -2.164 2.091 2.276 1.00 96.06 97 ILE A CA 1
ATOM 795 C C . ILE A 1 97 ? -0.758 2.667 2.169 1.00 96.06 97 ILE A C 1
ATOM 797 O O . ILE A 1 97 ? 0.210 2.014 2.558 1.00 96.06 97 ILE A O 1
ATOM 801 N N . THR A 1 98 ? -0.643 3.906 1.688 1.00 96.31 98 THR A N 1
ATOM 802 C CA . THR A 1 98 ? 0.663 4.545 1.530 1.00 96.31 98 THR A CA 1
ATOM 803 C C . THR A 1 98 ? 1.359 4.721 2.880 1.00 96.31 98 THR A C 1
ATOM 805 O O . THR A 1 98 ? 2.565 4.497 2.988 1.00 96.31 98 THR A O 1
ATOM 808 N N . ALA A 1 99 ? 0.606 5.116 3.910 1.00 95.00 99 ALA A N 1
ATOM 809 C CA . ALA A 1 99 ? 1.122 5.278 5.263 1.00 95.00 99 ALA A CA 1
ATOM 810 C C . ALA A 1 99 ? 1.534 3.939 5.874 1.00 95.00 99 ALA A C 1
ATOM 812 O O . ALA A 1 99 ? 2.654 3.816 6.348 1.00 95.00 99 ALA A O 1
ATOM 813 N N . LEU A 1 100 ? 0.666 2.927 5.819 1.00 95.62 100 LEU A N 1
ATOM 814 C CA . LEU A 1 100 ? 0.905 1.626 6.438 1.00 95.62 100 LEU A CA 1
ATOM 815 C C . LEU A 1 100 ? 2.099 0.908 5.814 1.00 95.62 100 LEU A C 1
ATOM 817 O O . LEU A 1 100 ? 2.946 0.418 6.554 1.00 95.62 100 LEU A O 1
ATOM 821 N N . ILE A 1 101 ? 2.222 0.897 4.480 1.00 95.88 101 ILE A N 1
ATOM 822 C CA . ILE A 1 101 ? 3.389 0.293 3.818 1.00 95.88 101 ILE A CA 1
ATOM 823 C C . ILE A 1 101 ? 4.681 0.982 4.267 1.00 95.88 101 ILE A C 1
ATOM 825 O O . ILE A 1 101 ? 5.675 0.311 4.533 1.00 95.88 101 ILE A O 1
ATOM 829 N N . PHE A 1 102 ? 4.665 2.311 4.381 1.00 94.94 102 PHE A N 1
ATOM 830 C CA . PHE A 1 102 ? 5.830 3.081 4.799 1.00 94.94 102 PHE A CA 1
ATOM 831 C C . PHE A 1 102 ? 6.167 2.901 6.286 1.00 94.94 102 PHE A C 1
ATOM 833 O O . PHE A 1 102 ? 7.309 2.599 6.616 1.00 94.94 102 PHE A O 1
ATOM 840 N N . GLU A 1 103 ? 5.203 3.069 7.187 1.00 92.56 103 GLU A N 1
ATOM 841 C CA . GLU A 1 103 ? 5.430 3.018 8.636 1.00 92.56 103 GLU A CA 1
ATOM 842 C C . GLU A 1 103 ? 5.772 1.598 9.107 1.00 92.56 103 GLU A C 1
ATOM 844 O O . GLU A 1 103 ? 6.677 1.416 9.918 1.00 92.56 103 GLU A O 1
ATOM 849 N N . LEU A 1 104 ? 5.098 0.580 8.560 1.00 92.75 104 LEU A N 1
ATOM 850 C CA . LEU A 1 104 ? 5.302 -0.825 8.933 1.00 92.75 104 LEU A CA 1
ATOM 851 C C . LEU A 1 104 ? 6.344 -1.531 8.059 1.00 92.75 104 LEU A C 1
ATOM 853 O O . LEU A 1 104 ? 6.603 -2.713 8.271 1.00 92.75 104 LEU A O 1
ATOM 857 N N . GLN A 1 105 ? 6.946 -0.816 7.098 1.00 93.25 105 GLN A N 1
ATOM 858 C CA . GLN A 1 105 ? 7.960 -1.339 6.174 1.00 93.25 105 GLN A CA 1
ATOM 859 C C . GLN A 1 105 ? 7.499 -2.645 5.504 1.00 93.25 105 GLN A C 1
ATOM 861 O O . GLN A 1 105 ? 8.217 -3.646 5.477 1.00 93.25 105 GLN A O 1
ATOM 866 N N . ILE A 1 106 ? 6.253 -2.648 5.024 1.00 93.94 106 ILE A N 1
ATOM 867 C CA . ILE A 1 106 ? 5.593 -3.854 4.514 1.00 93.94 106 ILE A CA 1
ATOM 868 C C . ILE A 1 106 ? 6.321 -4.311 3.244 1.00 93.94 106 ILE A C 1
ATOM 870 O O . ILE A 1 106 ? 6.470 -3.511 2.317 1.00 93.94 106 ILE A O 1
ATOM 874 N N . PRO A 1 107 ? 6.770 -5.576 3.172 1.00 92.12 107 PRO A N 1
ATOM 875 C CA . PRO A 1 107 ? 7.533 -6.056 2.031 1.00 92.12 107 PRO A CA 1
ATOM 876 C C . PRO A 1 107 ? 6.641 -6.322 0.812 1.00 92.12 107 PRO A C 1
ATOM 878 O O . PRO A 1 107 ? 5.433 -6.557 0.925 1.00 92.12 107 PRO A O 1
ATOM 881 N N . VAL A 1 108 ? 7.272 -6.351 -0.365 1.00 96.06 108 VAL A N 1
ATOM 882 C CA . VAL A 1 108 ? 6.683 -6.957 -1.567 1.00 96.06 108 VAL A CA 1
ATOM 883 C C . VAL A 1 108 ? 6.431 -8.433 -1.271 1.00 96.06 108 VAL A C 1
ATOM 885 O O . VAL A 1 108 ? 7.320 -9.127 -0.772 1.00 96.06 108 VAL A O 1
ATOM 888 N N . LYS A 1 109 ? 5.224 -8.925 -1.561 1.00 94.19 109 LYS A N 1
ATOM 889 C CA . LYS A 1 109 ? 4.881 -10.320 -1.274 1.00 94.19 109 LYS A CA 1
ATOM 890 C C . LYS A 1 109 ? 5.728 -11.257 -2.128 1.00 94.19 109 LYS A C 1
ATOM 892 O O . LYS A 1 109 ? 5.923 -11.019 -3.319 1.00 94.19 109 LYS A O 1
ATOM 897 N N . GLN A 1 110 ? 6.153 -12.386 -1.566 1.00 90.69 110 GLN A N 1
ATOM 898 C CA . GLN A 1 110 ? 7.003 -13.350 -2.290 1.00 90.69 110 GLN A CA 1
ATOM 899 C C . GLN A 1 110 ? 6.337 -13.932 -3.546 1.00 90.69 110 GLN A C 1
ATOM 901 O O . GLN A 1 110 ? 7.011 -14.388 -4.465 1.00 90.69 110 GLN A O 1
ATOM 906 N N . SER A 1 111 ? 5.004 -13.929 -3.586 1.00 92.94 111 SER A N 1
ATOM 907 C CA . SER A 1 111 ? 4.220 -14.395 -4.732 1.00 92.94 111 SER A CA 1
ATOM 908 C C . SER A 1 111 ? 4.062 -13.351 -5.844 1.00 92.94 111 SER A C 1
ATOM 910 O O . SER A 1 111 ? 3.450 -13.658 -6.870 1.00 92.94 111 SER A O 1
ATOM 912 N N . ALA A 1 112 ? 4.566 -12.124 -5.663 1.00 95.62 112 ALA A N 1
ATOM 913 C CA . ALA A 1 112 ? 4.474 -11.078 -6.669 1.00 95.62 112 ALA A CA 1
ATOM 914 C C . ALA A 1 112 ? 5.261 -11.466 -7.924 1.00 95.62 112 ALA A C 1
ATOM 916 O O . ALA A 1 112 ? 6.407 -11.913 -7.865 1.00 95.62 112 ALA A O 1
ATOM 917 N N . ARG A 1 113 ? 4.641 -11.279 -9.088 1.00 95.69 113 ARG A N 1
ATOM 918 C CA . ARG A 1 113 ? 5.275 -11.567 -10.371 1.00 95.69 113 ARG A CA 1
ATOM 919 C C . ARG A 1 113 ? 5.984 -10.325 -10.872 1.00 95.69 113 ARG A C 1
ATOM 921 O O . ARG A 1 113 ? 5.354 -9.32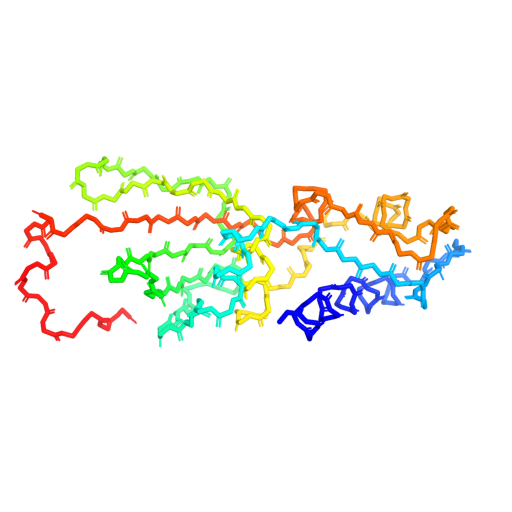0 -11.183 1.00 95.69 113 ARG A O 1
ATOM 928 N N . ALA A 1 114 ? 7.298 -10.432 -11.011 1.00 95.50 114 ALA A N 1
ATOM 929 C CA . ALA A 1 114 ? 8.151 -9.327 -11.424 1.00 95.50 114 ALA A CA 1
ATOM 930 C C . ALA A 1 114 ? 7.721 -8.715 -12.775 1.00 95.50 114 ALA A C 1
ATOM 932 O O . ALA A 1 114 ? 7.671 -7.498 -12.919 1.00 95.50 114 ALA A O 1
ATOM 933 N N . LEU A 1 115 ? 7.315 -9.554 -13.738 1.00 95.50 115 LEU A N 1
ATOM 934 C CA . LEU A 1 115 ? 6.804 -9.092 -15.034 1.00 95.50 115 LEU A CA 1
ATOM 935 C C . LEU A 1 115 ? 5.507 -8.278 -14.914 1.00 95.50 115 LEU A C 1
ATOM 937 O O . LEU A 1 115 ? 5.362 -7.291 -15.625 1.00 95.50 115 LEU A O 1
ATOM 941 N N . GLU A 1 116 ? 4.603 -8.641 -14.000 1.00 96.31 116 GLU A N 1
ATOM 942 C CA . GLU A 1 116 ? 3.356 -7.892 -13.781 1.00 96.31 116 GLU A CA 1
ATOM 943 C C . GLU A 1 116 ? 3.646 -6.510 -13.181 1.00 96.31 116 GLU A C 1
ATOM 945 O O . GLU A 1 116 ? 3.051 -5.524 -13.598 1.00 96.31 116 GLU A O 1
ATOM 950 N N . ILE A 1 117 ? 4.611 -6.407 -12.262 1.00 96.81 117 ILE A N 1
ATOM 951 C CA . ILE A 1 117 ? 5.051 -5.113 -11.717 1.00 96.81 117 ILE A CA 1
ATOM 952 C C . ILE A 1 117 ? 5.676 -4.244 -12.823 1.00 96.81 117 ILE A C 1
ATOM 954 O O . ILE A 1 117 ? 5.421 -3.041 -12.876 1.00 96.81 117 ILE A O 1
ATOM 958 N N . VAL A 1 118 ? 6.478 -4.825 -13.723 1.00 96.31 118 VAL A N 1
ATOM 959 C CA . VAL A 1 118 ? 7.045 -4.086 -14.866 1.00 96.31 118 VAL A CA 1
ATOM 960 C C . VAL A 1 118 ? 5.936 -3.548 -15.766 1.00 96.31 118 VAL A C 1
ATOM 962 O O . VAL A 1 118 ? 5.930 -2.355 -16.060 1.00 96.31 118 VAL A O 1
ATOM 965 N N . ASP A 1 119 ? 4.993 -4.403 -16.160 1.00 94.56 119 ASP A N 1
ATOM 966 C CA . ASP A 1 119 ? 3.923 -4.037 -17.090 1.00 94.56 119 ASP A CA 1
ATOM 967 C C . ASP A 1 119 ? 2.918 -3.045 -16.487 1.00 94.56 119 ASP A C 1
ATOM 969 O O . ASP A 1 119 ? 2.465 -2.138 -17.180 1.00 94.56 119 ASP A O 1
ATOM 973 N N . GLU A 1 120 ? 2.593 -3.172 -15.199 1.00 95.69 120 GLU A N 1
ATOM 974 C CA . GLU A 1 120 ? 1.563 -2.346 -14.558 1.00 95.69 120 GLU A CA 1
ATOM 975 C C . GLU A 1 120 ? 2.112 -1.081 -13.886 1.00 95.69 120 GLU A C 1
ATOM 977 O O . GLU A 1 120 ? 1.367 -0.112 -13.745 1.00 95.69 120 GLU A O 1
ATOM 982 N N . ILE A 1 121 ? 3.380 -1.071 -13.447 1.00 96.56 121 ILE A N 1
ATOM 983 C CA . ILE A 1 121 ? 3.951 0.020 -12.633 1.00 96.56 121 ILE A CA 1
ATOM 984 C C . ILE A 1 121 ? 5.156 0.696 -13.297 1.00 96.56 121 ILE A C 1
ATOM 986 O O . ILE A 1 121 ? 5.272 1.925 -13.246 1.00 96.56 121 ILE A O 1
ATOM 990 N N . PHE A 1 122 ? 6.075 -0.064 -13.898 1.00 95.69 122 PHE A N 1
ATOM 991 C CA . PHE A 1 122 ? 7.351 0.465 -14.411 1.00 95.69 122 PHE A CA 1
ATOM 992 C C . PHE A 1 122 ? 7.445 0.542 -15.934 1.00 95.69 122 PHE A C 1
ATOM 994 O O . PHE A 1 122 ? 8.552 0.574 -16.475 1.00 95.69 122 PHE A O 1
ATOM 1001 N N . TYR A 1 123 ? 6.303 0.641 -16.608 1.00 93.31 123 TYR A N 1
ATOM 1002 C CA . TYR A 1 123 ? 6.219 0.888 -18.041 1.00 93.31 123 TYR A CA 1
ATOM 1003 C C . TYR A 1 123 ? 6.692 2.306 -18.415 1.00 93.31 123 TYR A C 1
ATOM 1005 O O . TYR A 1 123 ? 6.917 3.162 -17.548 1.00 93.31 123 TYR A O 1
ATOM 1013 N N . GLU A 1 124 ? 6.884 2.529 -19.718 1.00 94.56 124 GLU A N 1
ATOM 1014 C CA . GLU A 1 124 ? 7.280 3.827 -20.269 1.00 94.56 124 GLU A CA 1
ATOM 1015 C C . GLU A 1 124 ? 6.193 4.873 -19.979 1.00 94.56 124 GLU A C 1
ATOM 1017 O O . GLU A 1 124 ? 5.047 4.684 -20.382 1.00 94.56 124 GLU A O 1
ATOM 1022 N N . PRO A 1 125 ? 6.501 5.956 -19.250 1.00 91.44 125 PRO A N 1
ATOM 1023 C CA . PRO A 1 125 ? 5.481 6.908 -18.840 1.00 91.44 125 PRO A CA 1
ATOM 1024 C C . PRO A 1 125 ? 5.028 7.791 -20.013 1.00 91.44 125 PRO A C 1
ATOM 1026 O O . PRO A 1 125 ? 5.852 8.399 -20.693 1.00 91.44 125 PRO A O 1
ATOM 1029 N N . ASP A 1 126 ? 3.714 7.954 -20.169 1.00 89.44 126 ASP A N 1
ATOM 1030 C CA . ASP A 1 126 ? 3.121 8.910 -21.120 1.00 89.44 126 ASP A CA 1
ATOM 1031 C C . ASP A 1 126 ? 3.025 10.347 -20.555 1.00 89.44 126 ASP A C 1
ATOM 1033 O O . ASP A 1 126 ? 2.789 11.308 -21.288 1.00 89.44 126 ASP A O 1
ATOM 1037 N N . GLU A 1 127 ? 3.203 10.509 -19.240 1.00 89.88 127 GLU A N 1
ATOM 1038 C CA . GLU A 1 127 ? 3.044 11.768 -18.501 1.00 89.88 127 GLU A CA 1
ATOM 1039 C C . GLU A 1 127 ? 4.274 12.078 -17.630 1.00 89.88 127 GLU A C 1
ATOM 1041 O O . GLU A 1 127 ? 5.065 11.196 -17.302 1.00 89.88 127 GLU A O 1
ATOM 1046 N N . GLU A 1 128 ? 4.424 13.332 -17.180 1.00 91.62 128 GLU A N 1
ATOM 1047 C CA . GLU A 1 128 ? 5.529 13.711 -16.279 1.00 91.62 128 GLU A CA 1
ATOM 1048 C C . GLU A 1 128 ? 5.448 12.996 -14.915 1.00 91.62 128 GLU A C 1
ATOM 1050 O O . GLU A 1 128 ? 6.475 12.736 -14.281 1.00 91.62 128 GLU A O 1
ATOM 1055 N N . ILE A 1 129 ? 4.229 12.715 -14.440 1.00 93.69 129 ILE A N 1
ATOM 1056 C CA . ILE A 1 129 ? 3.967 12.013 -13.181 1.00 93.69 129 ILE A CA 1
ATOM 1057 C C . ILE A 1 129 ? 2.860 10.990 -13.409 1.00 93.69 129 ILE A C 1
ATOM 1059 O O . ILE A 1 129 ? 1.708 11.369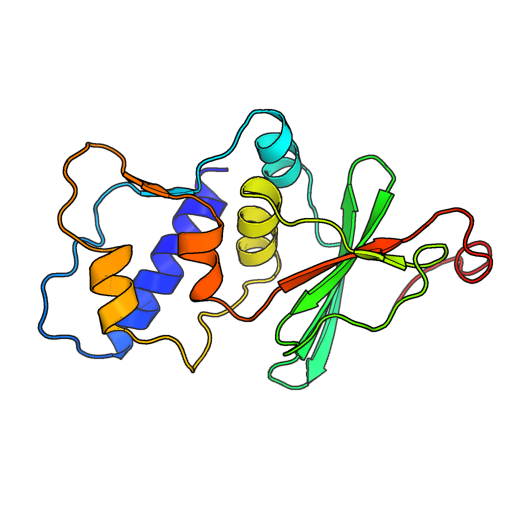 -13.595 1.00 93.69 129 ILE A O 1
ATOM 1063 N N . THR A 1 130 ? 3.179 9.706 -13.289 1.00 95.06 130 THR A N 1
ATOM 1064 C CA . THR A 1 130 ? 2.172 8.642 -13.345 1.00 95.06 130 THR A CA 1
ATOM 1065 C C . THR A 1 130 ? 1.485 8.497 -11.989 1.00 95.06 130 THR A C 1
ATOM 1067 O O . THR A 1 130 ? 2.141 8.301 -10.959 1.00 95.06 130 THR A O 1
ATOM 1070 N N . LYS A 1 131 ? 0.155 8.591 -11.976 1.00 95.31 131 LYS A N 1
ATOM 1071 C CA . LYS A 1 131 ? -0.661 8.407 -10.772 1.00 95.31 131 LYS A CA 1
ATOM 1072 C C . LYS A 1 131 ? -1.353 7.052 -10.802 1.00 95.31 131 LYS A C 1
ATOM 1074 O O . LYS A 1 131 ? -1.945 6.683 -11.811 1.00 95.31 131 LYS A O 1
ATOM 1079 N N . TYR A 1 132 ? -1.316 6.346 -9.681 1.00 96.62 132 TYR A N 1
ATOM 1080 C CA . TYR A 1 132 ? -1.939 5.037 -9.533 1.00 96.62 132 TYR A CA 1
ATOM 1081 C C . TYR A 1 132 ? -3.058 5.073 -8.504 1.00 96.62 132 TYR A C 1
ATOM 1083 O O . TYR A 1 132 ? -2.897 5.653 -7.431 1.00 96.62 132 TYR A O 1
ATOM 1091 N N . ARG A 1 133 ? -4.159 4.369 -8.781 1.00 95.94 133 ARG A N 1
ATOM 1092 C CA . ARG A 1 133 ? -5.075 3.961 -7.712 1.00 95.94 133 ARG A CA 1
ATOM 1093 C C . ARG A 1 133 ? -4.338 3.026 -6.752 1.00 95.94 133 ARG A C 1
ATOM 1095 O O . ARG A 1 133 ? -3.452 2.275 -7.163 1.00 95.94 133 ARG A O 1
ATOM 1102 N N . TYR A 1 134 ? -4.689 3.091 -5.473 1.00 95.06 134 TYR A N 1
ATOM 1103 C CA . TYR A 1 134 ? -3.954 2.365 -4.438 1.00 95.06 134 TYR A CA 1
ATOM 1104 C C . TYR A 1 134 ? -4.012 0.846 -4.630 1.00 95.06 134 TYR A C 1
ATOM 1106 O O . TYR A 1 134 ? -3.017 0.174 -4.383 1.00 95.06 134 TYR A O 1
ATOM 1114 N N . ASP A 1 135 ? -5.140 0.320 -5.112 1.00 95.38 135 ASP A N 1
ATOM 1115 C CA . ASP A 1 135 ? -5.389 -1.107 -5.340 1.00 95.38 135 ASP A CA 1
ATOM 1116 C C . ASP A 1 135 ? -4.455 -1.703 -6.403 1.00 95.38 135 ASP A C 1
ATOM 1118 O O . ASP A 1 135 ? -3.951 -2.816 -6.245 1.00 95.38 135 ASP A O 1
ATOM 1122 N N . LYS A 1 136 ? -4.135 -0.925 -7.445 1.00 96.50 136 LYS A N 1
ATOM 1123 C CA . LYS A 1 136 ? -3.141 -1.302 -8.458 1.00 96.50 136 LYS A CA 1
ATOM 1124 C C . LYS A 1 136 ? -1.744 -1.512 -7.883 1.00 96.50 136 LYS A C 1
ATOM 1126 O O . LYS A 1 136 ? -0.995 -2.314 -8.432 1.00 96.50 136 LYS A O 1
ATOM 1131 N N . VAL A 1 137 ? -1.381 -0.793 -6.822 1.00 97.00 137 VAL A N 1
ATOM 1132 C CA . VAL A 1 137 ? -0.049 -0.879 -6.205 1.00 97.00 137 VAL A CA 1
ATOM 1133 C C . VAL A 1 137 ? -0.048 -1.873 -5.045 1.00 97.00 137 VAL A C 1
ATOM 1135 O O . VAL A 1 137 ? 0.863 -2.692 -4.938 1.00 97.00 137 VAL A O 1
ATOM 1138 N N . SER A 1 138 ? -1.074 -1.842 -4.191 1.00 95.88 138 SER A N 1
ATOM 1139 C CA . SER A 1 138 ? -1.148 -2.651 -2.970 1.00 95.88 138 SER A CA 1
ATOM 1140 C C . SER A 1 138 ? -1.199 -4.150 -3.248 1.00 95.88 138 SER A C 1
ATOM 1142 O O . SER A 1 138 ? -0.705 -4.927 -2.437 1.00 95.88 138 SER A O 1
ATOM 1144 N N . GLN A 1 139 ? -1.701 -4.569 -4.414 1.00 96.31 139 GLN A N 1
ATOM 1145 C CA . GLN A 1 139 ? -1.720 -5.978 -4.816 1.00 96.31 139 GLN A CA 1
ATOM 1146 C C . GLN A 1 139 ? -0.332 -6.642 -4.846 1.00 96.31 139 GLN A C 1
ATOM 1148 O O . GLN A 1 139 ? -0.256 -7.871 -4.810 1.00 96.31 139 GLN A O 1
ATOM 1153 N N . PHE A 1 140 ? 0.757 -5.871 -4.919 1.00 97.69 140 PHE A N 1
ATOM 1154 C CA . PHE A 1 140 ? 2.127 -6.392 -4.926 1.00 97.69 140 PHE A CA 1
ATOM 1155 C C . PHE A 1 140 ? 2.736 -6.539 -3.525 1.00 97.69 140 PHE A C 1
ATOM 1157 O O . PHE A 1 140 ? 3.784 -7.161 -3.382 1.00 97.69 140 PHE A O 1
ATOM 1164 N N . PHE A 1 141 ? 2.088 -6.011 -2.492 1.00 96.75 141 PHE A N 1
ATOM 1165 C CA . PHE A 1 141 ? 2.540 -6.093 -1.104 1.00 96.75 141 PHE A CA 1
ATOM 1166 C C . PHE A 1 141 ? 1.831 -7.228 -0.358 1.00 96.75 141 PHE A C 1
ATOM 1168 O O . PHE A 1 141 ? 0.854 -7.799 -0.854 1.00 96.75 141 PHE A O 1
ATOM 1175 N N . GLU A 1 142 ? 2.339 -7.587 0.824 1.00 95.56 142 GLU A N 1
ATOM 1176 C CA . GLU A 1 142 ? 1.621 -8.502 1.719 1.00 95.56 142 GLU A CA 1
ATOM 1177 C C . GLU A 1 142 ? 0.214 -7.954 2.038 1.00 95.56 142 GLU A C 1
ATOM 1179 O O . GLU A 1 142 ? 0.076 -6.742 2.220 1.00 95.56 142 GLU A O 1
ATOM 1184 N N . PRO A 1 143 ? -0.835 -8.801 2.106 1.00 95.12 143 PRO A N 1
ATOM 1185 C CA . PRO A 1 143 ? -2.202 -8.345 2.347 1.00 95.12 143 PRO A CA 1
ATOM 1186 C C . PRO A 1 143 ? -2.332 -7.539 3.637 1.00 95.12 143 PRO A C 1
ATOM 1188 O O . PRO A 1 143 ? -1.801 -7.936 4.674 1.00 95.12 143 PRO A O 1
ATOM 1191 N N . ILE A 1 144 ? -3.080 -6.440 3.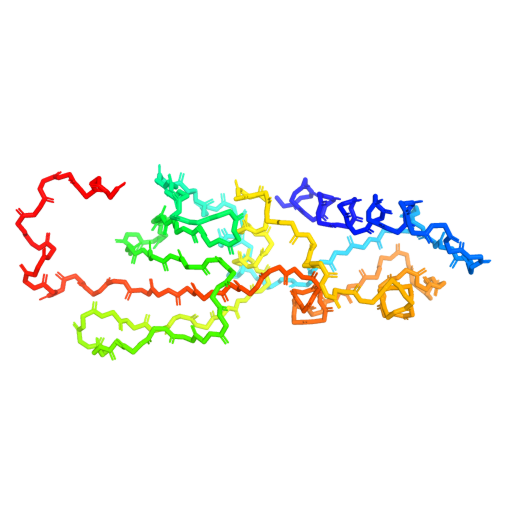576 1.00 96.38 144 ILE A N 1
ATOM 1192 C CA . ILE A 1 144 ? -3.325 -5.541 4.704 1.00 96.38 144 ILE A CA 1
ATOM 1193 C C . ILE A 1 144 ? -4.826 -5.522 4.954 1.00 96.38 144 ILE A C 1
ATOM 1195 O O . ILE A 1 144 ? -5.594 -5.218 4.046 1.00 96.38 144 ILE A O 1
ATOM 1199 N N . PHE A 1 145 ? -5.233 -5.802 6.187 1.00 96.50 145 PHE A N 1
ATOM 1200 C CA . PHE A 1 145 ? -6.605 -5.582 6.636 1.00 96.50 145 PHE A CA 1
ATOM 1201 C C . PHE A 1 145 ? -6.586 -4.649 7.829 1.00 96.50 145 PHE A C 1
ATOM 1203 O O . PHE A 1 145 ? -5.831 -4.881 8.777 1.00 96.50 145 PHE A O 1
ATOM 1210 N N . VAL A 1 146 ? -7.399 -3.602 7.768 1.00 95.94 146 VAL A N 1
ATOM 1211 C CA . VAL A 1 146 ? -7.534 -2.615 8.835 1.00 95.94 146 VAL A CA 1
ATOM 1212 C C . VAL A 1 146 ? -8.896 -2.783 9.468 1.00 95.94 146 VAL A C 1
ATOM 1214 O O . VAL A 1 146 ? -9.898 -2.973 8.787 1.00 95.94 146 VAL A O 1
ATOM 1217 N N . TYR A 1 147 ? -8.920 -2.691 10.786 1.00 94.94 147 TYR A N 1
ATOM 1218 C CA . TYR A 1 147 ? -10.127 -2.795 11.564 1.00 94.94 147 TYR A CA 1
ATOM 1219 C C . TYR A 1 147 ? -10.205 -1.638 12.545 1.00 94.94 147 TYR A C 1
ATOM 1221 O O . TYR A 1 147 ? -9.262 -1.383 13.297 1.00 94.94 147 TYR A O 1
ATOM 1229 N N . ARG A 1 148 ? -11.339 -0.950 12.558 1.00 93.38 148 ARG A N 1
ATOM 1230 C CA . ARG A 1 148 ? -11.685 0.028 13.576 1.00 93.38 148 ARG A CA 1
ATOM 1231 C C . ARG A 1 148 ? -12.202 -0.688 14.815 1.00 93.38 148 ARG A C 1
ATOM 1233 O O . ARG A 1 148 ? -13.077 -1.551 14.747 1.00 93.38 148 ARG A O 1
ATOM 1240 N N . VAL A 1 149 ? -11.654 -0.308 15.955 1.00 89.94 149 VAL A N 1
ATOM 1241 C CA . VAL A 1 149 ? -12.047 -0.812 17.264 1.00 89.94 149 VAL A CA 1
ATOM 1242 C C . VAL A 1 149 ? -13.140 0.101 17.823 1.00 89.94 149 VAL A C 1
ATOM 1244 O O . VAL A 1 149 ? -12.932 1.309 17.909 1.00 89.94 149 VAL A O 1
ATOM 1247 N N . GLN A 1 150 ? -14.300 -0.455 18.180 1.00 87.50 150 GLN A N 1
ATOM 1248 C CA . GLN A 1 150 ? -15.429 0.336 18.680 1.00 87.50 150 GLN A CA 1
ATOM 1249 C C . GLN A 1 150 ? -15.219 0.735 20.149 1.00 87.50 150 GLN A C 1
ATOM 1251 O O . GLN A 1 150 ? -14.901 -0.110 20.991 1.00 87.50 150 GLN A O 1
ATOM 1256 N N . ASP A 1 151 ? -15.445 2.010 20.474 1.00 73.00 151 ASP A N 1
ATOM 1257 C CA . ASP A 1 151 ? -15.242 2.558 21.827 1.00 73.00 151 ASP A CA 1
ATOM 1258 C C . ASP A 1 151 ? -16.184 1.949 22.874 1.00 73.00 151 ASP A C 1
ATOM 1260 O O . ASP A 1 151 ? -15.840 1.839 24.051 1.00 73.00 151 ASP A O 1
ATOM 1264 N N . GLU A 1 152 ? -17.370 1.513 22.445 1.00 66.94 152 GLU A N 1
ATOM 1265 C CA . GLU A 1 152 ? -18.381 0.897 23.311 1.00 66.94 152 GLU A CA 1
ATOM 1266 C C . GLU A 1 152 ? -18.084 -0.575 23.632 1.00 66.94 152 GLU A C 1
ATOM 1268 O O . GLU A 1 152 ? -18.828 -1.216 24.377 1.00 66.94 152 GLU A O 1
ATOM 1273 N N . CYS A 1 153 ? -16.983 -1.127 23.113 1.00 62.78 153 CYS A N 1
ATOM 1274 C CA . CYS A 1 153 ? -16.611 -2.500 23.390 1.00 62.78 153 CYS A CA 1
ATOM 1275 C C . CYS A 1 153 ? -16.147 -2.657 24.856 1.00 62.78 153 CYS A C 1
ATOM 1277 O O . CYS A 1 153 ? -15.096 -2.132 25.251 1.00 62.78 153 CYS A O 1
ATOM 1279 N N . PRO A 1 154 ? -16.862 -3.445 25.686 1.00 60.66 154 PRO A N 1
ATOM 1280 C CA . PRO A 1 154 ? -16.556 -3.583 27.111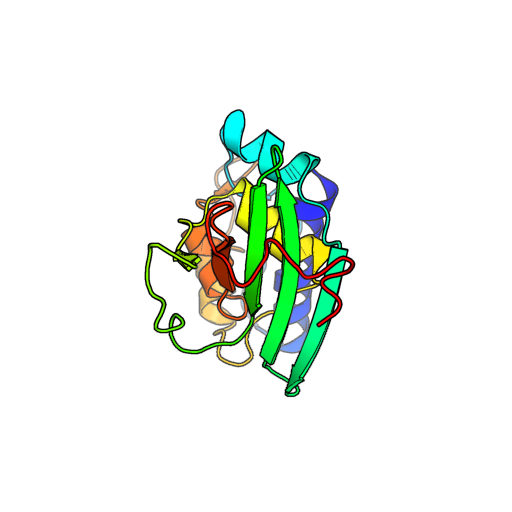 1.00 60.66 154 PRO A CA 1
ATOM 1281 C C . PRO A 1 154 ? -15.194 -4.242 27.377 1.00 60.66 154 PRO A C 1
ATOM 1283 O O . PRO A 1 154 ? -14.647 -4.103 28.470 1.00 60.66 154 PRO A O 1
ATOM 1286 N N . PHE A 1 155 ? -14.611 -4.919 26.382 1.00 57.19 155 PHE A N 1
ATOM 1287 C CA . PHE A 1 155 ? -13.260 -5.477 26.471 1.00 57.19 155 PHE A CA 1
ATOM 1288 C C . PHE A 1 155 ? -12.157 -4.405 26.437 1.00 57.19 155 PHE A C 1
ATOM 1290 O O . PHE A 1 155 ? -11.044 -4.674 26.881 1.00 57.19 155 PHE A O 1
ATOM 1297 N N . ILE A 1 156 ? -12.449 -3.192 25.954 1.00 58.53 156 ILE A N 1
ATOM 1298 C CA . ILE A 1 156 ? -11.478 -2.091 25.836 1.00 58.53 156 ILE A CA 1
ATOM 1299 C C . ILE A 1 156 ? -11.612 -1.067 26.963 1.00 58.53 156 ILE A C 1
ATOM 1301 O O . ILE A 1 156 ? -10.602 -0.515 27.402 1.00 58.53 156 ILE A O 1
ATOM 1305 N N . ALA A 1 157 ? -12.812 -0.889 27.523 1.00 50.16 157 ALA A N 1
ATOM 1306 C CA . ALA A 1 157 ? -13.088 0.068 28.600 1.00 50.16 157 ALA A CA 1
ATOM 1307 C C . ALA A 1 157 ? -12.301 -0.175 29.915 1.00 50.16 157 ALA A C 1
ATOM 1309 O O . ALA A 1 157 ? -12.307 0.676 30.808 1.00 50.16 157 ALA A O 1
ATOM 1310 N N . HIS A 1 158 ? -11.610 -1.314 30.063 1.00 41.53 158 HIS A N 1
ATOM 1311 C CA . HIS A 1 158 ? -10.904 -1.701 31.293 1.00 41.53 158 HIS A CA 1
ATOM 1312 C C . HIS A 1 158 ? -9.430 -2.091 31.123 1.00 41.53 158 HIS A C 1
ATOM 1314 O O . HIS A 1 158 ? -8.846 -2.638 32.058 1.00 41.53 158 HIS A O 1
ATOM 1320 N N . ILE A 1 159 ? -8.793 -1.787 29.989 1.00 44.84 159 ILE A N 1
ATOM 1321 C CA . ILE A 1 159 ? -7.366 -2.081 29.790 1.00 44.84 159 ILE A CA 1
ATOM 1322 C C . ILE A 1 159 ? -6.579 -0.757 29.791 1.00 44.84 159 ILE A C 1
ATOM 1324 O O . ILE A 1 159 ? -6.579 -0.058 28.779 1.00 44.84 159 ILE A O 1
ATOM 1328 N N . PRO A 1 160 ? -5.900 -0.383 30.903 1.00 39.69 160 PRO A N 1
ATOM 1329 C CA . PRO A 1 160 ? -5.218 0.911 31.020 1.00 39.69 160 PRO A CA 1
ATOM 1330 C C . PRO A 1 160 ? -4.046 1.075 30.050 1.00 39.69 160 PRO A C 1
ATOM 1332 O O . PRO A 1 160 ? -3.625 2.194 29.789 1.00 39.69 160 PRO A O 1
ATOM 1335 N N . HIS A 1 161 ? -3.528 -0.020 29.498 1.00 45.88 161 HIS A N 1
ATOM 1336 C CA . HIS A 1 161 ? -2.466 -0.025 28.503 1.00 45.88 161 HIS A CA 1
ATOM 1337 C C . HIS A 1 161 ? -2.690 -1.228 27.590 1.00 45.88 161 HIS A C 1
ATOM 1339 O O . HIS A 1 161 ? -2.421 -2.363 27.982 1.00 45.88 161 HIS A O 1
ATOM 1345 N N . PHE A 1 162 ? -3.233 -0.990 26.397 1.00 41.50 162 PHE A N 1
ATOM 1346 C CA . PHE A 1 162 ? -3.341 -2.003 25.347 1.00 41.50 162 PHE A CA 1
ATOM 1347 C C . PHE A 1 162 ? -1.934 -2.254 24.777 1.00 41.50 162 PHE A C 1
ATOM 1349 O O . PHE A 1 162 ? -1.550 -1.715 23.746 1.00 41.50 162 PHE A O 1
ATOM 1356 N N . ASN A 1 163 ? -1.137 -3.022 25.517 1.00 37.72 163 ASN A N 1
ATOM 1357 C CA . ASN A 1 163 ? 0.097 -3.624 25.033 1.00 37.72 163 ASN A CA 1
ATOM 1358 C C . ASN A 1 163 ? -0.250 -5.060 24.634 1.00 37.72 163 ASN A C 1
ATOM 1360 O O . ASN A 1 163 ? -0.424 -5.909 25.511 1.0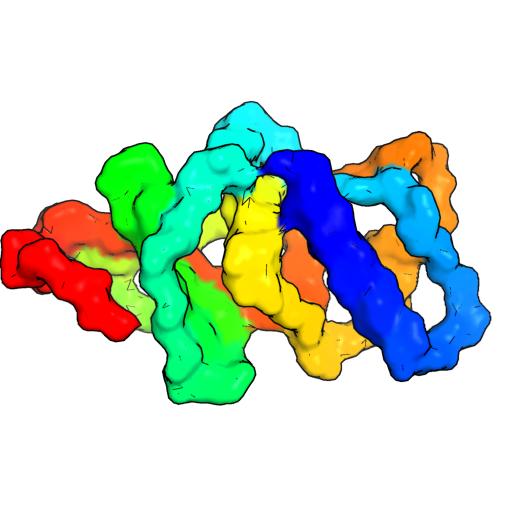0 37.72 163 ASN A O 1
ATOM 1364 N N . LEU A 1 164 ? -0.416 -5.292 23.330 1.00 44.94 164 LEU A N 1
ATOM 1365 C CA . LEU A 1 164 ? -0.332 -6.629 22.744 1.00 44.94 164 LEU A CA 1
ATOM 1366 C C . LEU A 1 164 ? 1.141 -6.987 22.537 1.00 44.94 164 LEU A C 1
ATOM 1368 O O . LEU A 1 164 ? 1.886 -6.116 22.032 1.00 44.94 164 LEU A O 1
#

pLDDT: mean 88.61, std 12.5, range [37.72, 97.69]

Foldseek 3Di:
DQVLQLLLLVLLVVVLVVVPDPDDFQSPAAEGADDDPVLVLLQVPWAWDDKDCPDPQWIKTWTDDPNWIKIKIFQDPDDDPDDCQFKAWDDDFRSNLSNCCRNVVFHFDPPADSVLCCVQPGDDDPDSYHYDGNVSRCVRTTDMIMIIGHPPHPVPVPDPDPDD